Protein AF-A0A447QVW9-F1 (afdb_monomer_lite)

Structure (mmCIF, N/CA/C/O backbone):
data_AF-A0A447QVW9-F1
#
_entry.id   AF-A0A447QVW9-F1
#
loop_
_atom_site.group_PDB
_atom_site.id
_atom_site.type_symbol
_atom_site.label_atom_id
_atom_site.label_alt_id
_atom_site.label_comp_id
_atom_site.label_asym_id
_atom_site.label_entity_id
_atom_site.label_seq_id
_atom_site.pdbx_PDB_ins_code
_atom_site.Cartn_x
_atom_site.Cartn_y
_atom_site.Cartn_z
_atom_site.occupancy
_atom_site.B_iso_or_equiv
_atom_site.auth_seq_id
_atom_site.auth_comp_id
_atom_site.auth_asym_id
_atom_site.auth_atom_id
_atom_site.pdbx_PDB_model_num
ATOM 1 N N . MET A 1 1 ? 4.601 -16.660 20.395 1.00 33.56 1 MET A N 1
ATOM 2 C CA . MET A 1 1 ? 3.607 -15.835 19.666 1.00 33.56 1 MET A CA 1
ATOM 3 C C . MET A 1 1 ? 3.761 -14.413 20.181 1.00 33.56 1 MET A C 1
ATOM 5 O O . MET A 1 1 ? 2.965 -13.956 20.995 1.00 33.56 1 MET A O 1
ATOM 9 N N . ASP A 1 2 ? 4.858 -13.757 19.806 1.00 34.97 2 ASP A N 1
ATOM 10 C CA . ASP A 1 2 ? 5.232 -12.471 20.390 1.00 34.97 2 ASP A CA 1
ATOM 11 C C . ASP A 1 2 ? 4.563 -11.303 19.664 1.00 34.97 2 ASP A C 1
ATOM 13 O O . ASP A 1 2 ? 4.505 -11.228 18.439 1.00 34.97 2 ASP A O 1
ATOM 17 N N . ARG A 1 3 ? 3.985 -10.433 20.496 1.00 43.97 3 ARG A N 1
ATOM 18 C CA . ARG A 1 3 ? 3.140 -9.263 20.222 1.00 43.97 3 ARG A CA 1
ATOM 19 C C . ARG A 1 3 ? 3.565 -8.455 18.987 1.00 43.97 3 ARG A C 1
ATOM 21 O O . ARG A 1 3 ? 4.478 -7.642 19.066 1.00 43.97 3 ARG A O 1
ATOM 28 N N . TYR A 1 4 ? 2.764 -8.532 17.924 1.00 46.84 4 TYR A N 1
ATOM 29 C CA . TYR A 1 4 ? 2.904 -7.745 16.686 1.00 46.84 4 TYR A CA 1
ATOM 30 C C . TYR A 1 4 ? 2.837 -6.207 16.880 1.00 46.84 4 TYR A C 1
ATOM 32 O O . TYR A 1 4 ? 3.082 -5.458 15.943 1.00 46.84 4 TYR A O 1
ATOM 40 N N . PHE A 1 5 ? 2.509 -5.709 18.083 1.00 51.41 5 PHE A N 1
ATOM 41 C CA . PHE A 1 5 ? 2.214 -4.285 18.318 1.00 51.41 5 PHE A CA 1
ATOM 42 C C . PHE A 1 5 ? 2.892 -3.640 19.543 1.00 51.41 5 PHE A C 1
ATOM 44 O O . PHE A 1 5 ? 2.591 -2.486 19.853 1.00 51.41 5 PHE A O 1
ATOM 51 N N . GLY A 1 6 ? 3.798 -4.332 20.249 1.00 59.09 6 GLY A N 1
ATOM 52 C CA . GLY A 1 6 ? 4.572 -3.723 21.346 1.00 59.09 6 GLY A CA 1
ATOM 53 C C . GLY A 1 6 ? 3.718 -2.953 22.388 1.00 59.09 6 GLY A C 1
ATOM 54 O O . GLY A 1 6 ? 2.612 -3.400 22.712 1.00 59.09 6 GLY A O 1
ATOM 55 N N . PRO A 1 7 ? 4.186 -1.799 22.911 1.00 56.69 7 PRO A N 1
ATOM 56 C CA . PRO A 1 7 ? 3.449 -0.962 23.875 1.00 56.69 7 PRO A CA 1
ATOM 57 C C . PRO A 1 7 ? 2.104 -0.424 23.353 1.00 56.69 7 PRO A C 1
ATOM 59 O O . PRO A 1 7 ? 1.149 -0.286 24.118 1.00 56.69 7 PRO A O 1
ATOM 62 N N . PHE A 1 8 ? 1.982 -0.185 22.043 1.00 57.97 8 PHE A N 1
ATOM 63 C CA . PHE A 1 8 ? 0.741 0.288 21.416 1.00 57.97 8 PHE A CA 1
ATOM 64 C C . PHE A 1 8 ? -0.378 -0.758 21.464 1.00 57.97 8 PHE A C 1
ATOM 66 O O . PHE A 1 8 ? -1.550 -0.405 21.588 1.00 57.97 8 PHE A O 1
ATOM 73 N N . GLY A 1 9 ? -0.025 -2.047 21.468 1.00 58.34 9 GLY A N 1
ATOM 74 C CA . GLY A 1 9 ? -0.980 -3.136 21.675 1.00 58.34 9 GLY A CA 1
ATOM 75 C C . GLY A 1 9 ? -1.662 -3.098 23.049 1.00 58.34 9 GLY A C 1
ATOM 76 O O . GLY A 1 9 ? -2.790 -3.566 23.177 1.00 58.34 9 GLY A O 1
ATOM 77 N N . MET A 1 10 ? -1.015 -2.518 24.067 1.00 62.53 10 MET A N 1
ATOM 78 C CA . MET A 1 10 ? -1.596 -2.352 25.405 1.00 62.53 10 MET A CA 1
ATOM 79 C C . MET A 1 10 ? -2.595 -1.188 25.443 1.00 62.53 10 MET A C 1
ATOM 81 O O . MET A 1 10 ? -3.705 -1.358 25.942 1.00 62.53 10 MET A O 1
ATOM 85 N N . LEU A 1 11 ? -2.239 -0.044 24.845 1.00 60.66 11 LEU A N 1
ATOM 86 C CA . LEU A 1 11 ? -3.130 1.115 24.704 1.00 60.66 11 LEU A CA 1
ATOM 87 C C . LEU A 1 11 ? -4.376 0.775 23.883 1.00 60.66 11 LEU A C 1
ATOM 89 O O . LEU A 1 11 ? -5.491 1.090 24.281 1.00 60.66 11 LEU A O 1
ATOM 93 N N . ALA A 1 12 ? -4.205 0.074 22.767 1.00 62.44 12 ALA A N 1
ATOM 94 C CA . ALA A 1 12 ? -5.317 -0.340 21.928 1.00 62.44 12 ALA A CA 1
ATOM 95 C C . ALA A 1 12 ? -6.277 -1.300 22.659 1.00 62.44 12 ALA A C 1
ATOM 97 O O . ALA A 1 12 ? -7.488 -1.088 22.602 1.00 62.44 12 ALA A O 1
ATOM 98 N N . ARG A 1 13 ? -5.765 -2.272 23.433 1.00 65.19 13 ARG A N 1
ATOM 99 C CA . ARG A 1 13 ? -6.609 -3.126 24.293 1.00 65.19 13 ARG A CA 1
ATOM 100 C C . ARG A 1 13 ? -7.357 -2.325 25.357 1.00 65.19 13 ARG A C 1
ATOM 102 O O . ARG A 1 13 ? -8.545 -2.558 25.548 1.00 65.19 13 ARG A O 1
ATOM 109 N N . ALA A 1 14 ? -6.692 -1.371 26.015 1.00 64.19 14 ALA A N 1
ATOM 110 C CA . ALA A 1 14 ? -7.329 -0.485 26.995 1.00 64.19 14 ALA A CA 1
ATOM 111 C C . ALA A 1 14 ? -8.446 0.370 26.366 1.00 64.19 14 ALA A C 1
ATOM 113 O O . ALA A 1 14 ? -9.428 0.706 27.020 1.00 64.19 14 ALA A O 1
ATOM 114 N N . LEU A 1 15 ? -8.331 0.664 25.071 1.00 64.88 15 LEU A N 1
ATOM 115 C CA . LEU A 1 15 ? -9.326 1.374 24.269 1.00 64.88 15 LEU A CA 1
ATOM 116 C C . LEU A 1 15 ? -10.372 0.441 23.628 1.00 64.88 15 LEU A C 1
ATOM 118 O O . LEU A 1 15 ? -11.060 0.850 22.688 1.00 64.88 15 LEU A O 1
ATOM 122 N N . GLY A 1 16 ? -10.479 -0.808 24.091 1.00 62.31 16 GLY A N 1
ATOM 123 C CA . GLY A 1 16 ? -11.459 -1.788 23.617 1.00 62.31 16 GLY A CA 1
ATOM 124 C C . GLY A 1 16 ? -1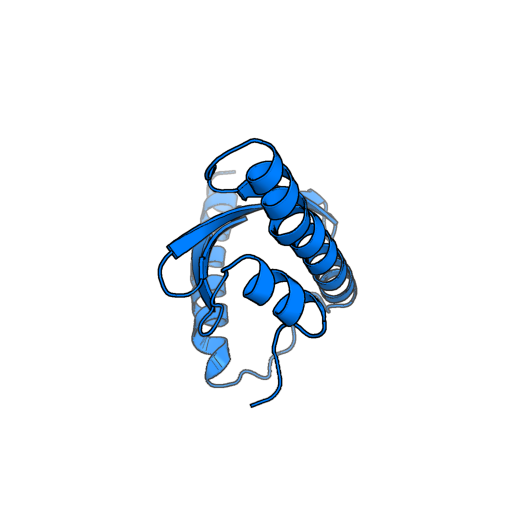1.177 -2.356 22.223 1.00 62.31 16 GLY A C 1
ATOM 125 O O . GLY A 1 16 ? -12.028 -3.039 21.659 1.00 62.31 16 GLY A O 1
ATOM 126 N N . LEU A 1 17 ? -10.002 -2.090 21.643 1.00 65.06 17 LEU A N 1
ATOM 127 C CA . LEU A 1 17 ? -9.565 -2.749 20.417 1.00 65.06 17 LEU A CA 1
ATOM 128 C C . LEU A 1 17 ? -8.979 -4.106 20.802 1.00 65.06 17 LEU A C 1
ATOM 130 O O . LEU A 1 17 ? -7.803 -4.221 21.161 1.00 65.06 17 LEU A O 1
ATOM 134 N N . ASN A 1 18 ? -9.812 -5.143 20.733 1.00 61.59 18 ASN A N 1
ATOM 135 C CA . ASN A 1 18 ? -9.284 -6.488 20.584 1.00 61.59 18 ASN A CA 1
ATOM 136 C C . ASN A 1 18 ? -8.611 -6.536 19.200 1.00 61.59 18 ASN A C 1
ATOM 138 O O . ASN A 1 18 ? -9.137 -6.004 18.220 1.00 61.59 18 ASN A O 1
ATOM 142 N N . MET A 1 19 ? -7.364 -6.996 19.165 1.00 65.19 19 MET A N 1
ATOM 143 C CA . MET A 1 19 ? -6.532 -7.012 17.957 1.00 65.19 19 MET A CA 1
ATOM 144 C C . MET A 1 19 ? -5.844 -8.366 17.881 1.00 65.19 19 MET A C 1
ATOM 146 O O . MET A 1 19 ? -4.618 -8.465 17.963 1.00 65.19 19 MET A O 1
ATOM 150 N N . SER A 1 20 ? -6.656 -9.420 17.847 1.00 70.69 20 SER A N 1
ATOM 151 C CA . SER A 1 20 ? -6.158 -10.794 17.792 1.00 70.69 20 SER A CA 1
ATOM 152 C C . SER A 1 20 ? -5.698 -11.169 16.382 1.00 70.69 20 SER A C 1
ATOM 154 O O . SER A 1 20 ? -4.679 -11.839 16.224 1.00 70.69 20 SER A O 1
ATOM 156 N N . GLN A 1 21 ? -6.391 -10.656 15.364 1.00 76.56 21 GLN A N 1
ATOM 157 C CA . GLN A 1 21 ? -6.133 -10.924 13.961 1.00 76.56 21 GLN A CA 1
ATOM 158 C C . GLN A 1 21 ? -6.224 -9.638 13.137 1.00 76.56 21 GLN A C 1
ATOM 160 O O . GLN A 1 21 ? -7.232 -8.928 13.141 1.00 76.56 21 GLN A O 1
ATOM 165 N N . MET A 1 22 ? -5.164 -9.364 12.378 1.00 81.81 22 MET A N 1
ATOM 166 C CA . MET A 1 22 ? -5.147 -8.315 11.366 1.00 81.81 22 MET A CA 1
ATOM 167 C C . MET A 1 22 ? -5.338 -8.946 9.991 1.00 81.81 22 MET A C 1
ATOM 169 O O . MET A 1 22 ? -4.566 -9.816 9.595 1.00 81.81 22 MET A O 1
ATOM 173 N N . ASN A 1 23 ? -6.344 -8.480 9.258 1.00 86.50 23 ASN A N 1
ATOM 174 C CA . ASN A 1 23 ? -6.575 -8.866 7.874 1.00 86.50 23 ASN A CA 1
ATOM 175 C C . ASN A 1 23 ? -6.293 -7.666 6.969 1.00 86.50 23 ASN A C 1
ATOM 177 O O . ASN A 1 23 ? -6.901 -6.603 7.122 1.00 86.50 23 ASN A O 1
ATOM 181 N N . LEU A 1 24 ? -5.369 -7.858 6.029 1.00 87.06 24 LEU A N 1
ATOM 182 C CA . LEU A 1 24 ? -5.042 -6.903 4.979 1.00 87.06 24 LEU A CA 1
ATOM 183 C C . LEU A 1 24 ? -5.597 -7.441 3.661 1.00 87.06 24 LEU A C 1
ATOM 185 O O . LEU A 1 24 ? -5.134 -8.467 3.166 1.00 87.06 24 LEU A O 1
ATOM 189 N N . HIS A 1 25 ? -6.584 -6.755 3.098 1.00 90.50 25 HIS A N 1
ATOM 190 C CA . HIS A 1 25 ? -7.060 -7.032 1.748 1.00 90.50 25 HIS A CA 1
ATOM 191 C C . HIS A 1 25 ? -6.369 -6.083 0.770 1.00 90.50 25 HIS A C 1
ATOM 193 O O . HIS A 1 25 ? -6.377 -4.872 0.998 1.00 90.50 25 HIS A O 1
ATOM 199 N N . PHE A 1 26 ? -5.752 -6.628 -0.279 1.00 87.62 26 PHE A N 1
ATOM 200 C CA . PHE A 1 26 ? -4.953 -5.875 -1.243 1.00 87.62 26 PHE A CA 1
ATOM 201 C C . PHE A 1 26 ? -5.622 -5.895 -2.617 1.00 87.62 26 PHE A C 1
ATOM 203 O O . PHE A 1 26 ? -5.589 -6.911 -3.312 1.00 87.62 26 PHE A O 1
ATOM 210 N N . ASP A 1 27 ? -6.174 -4.753 -3.015 1.00 88.62 27 ASP A N 1
ATOM 211 C CA . ASP A 1 27 ? -6.728 -4.527 -4.346 1.00 88.62 27 ASP A CA 1
ATOM 212 C C . ASP A 1 27 ? -5.668 -3.839 -5.213 1.00 88.62 27 ASP A C 1
ATOM 214 O O . ASP A 1 27 ? -5.441 -2.634 -5.090 1.00 88.62 27 ASP A O 1
ATOM 218 N N . GLY A 1 28 ? -4.968 -4.610 -6.047 1.00 84.56 28 GLY A N 1
ATOM 219 C CA . GLY A 1 28 ? -3.894 -4.111 -6.911 1.00 84.56 28 GLY A CA 1
ATOM 220 C C . GLY A 1 28 ? -4.387 -3.636 -8.279 1.00 84.56 28 GLY A C 1
ATOM 221 O O . GLY A 1 28 ? -5.132 -4.340 -8.955 1.00 84.56 28 GLY A O 1
ATOM 222 N N . TYR A 1 29 ? -3.895 -2.480 -8.718 1.00 85.88 29 TYR A N 1
ATOM 223 C CA . TYR A 1 29 ? -4.139 -1.866 -10.025 1.00 85.88 29 TYR A CA 1
ATOM 224 C C . TYR A 1 29 ? -2.801 -1.432 -10.645 1.00 85.88 29 TYR A C 1
ATOM 226 O O . TYR A 1 29 ? -1.820 -1.263 -9.928 1.00 85.88 29 TYR A O 1
ATOM 234 N N . PRO A 1 30 ? -2.719 -1.174 -11.959 1.00 80.56 30 PRO A N 1
ATOM 235 C CA . PRO A 1 30 ? -1.446 -0.792 -12.568 1.00 80.56 30 PRO A CA 1
ATOM 236 C C . PRO A 1 30 ? -0.788 0.452 -11.941 1.00 80.56 30 PRO A C 1
ATOM 238 O O . PRO A 1 30 ? 0.421 0.486 -11.749 1.00 80.56 30 PRO A O 1
ATOM 241 N N . GLY A 1 31 ? -1.570 1.457 -11.544 1.00 81.81 31 GLY A N 1
ATOM 242 C CA . GLY A 1 31 ? -1.041 2.679 -10.925 1.00 81.81 31 GLY A CA 1
ATOM 243 C C . GLY A 1 31 ? -0.807 2.610 -9.412 1.00 81.81 31 GLY A C 1
ATOM 244 O O . GLY A 1 31 ? -0.385 3.609 -8.830 1.00 81.81 31 GLY A O 1
ATOM 245 N N . GLY A 1 32 ? -1.117 1.492 -8.745 1.00 87.94 32 GLY A N 1
ATOM 246 C CA . GLY A 1 32 ? -1.109 1.439 -7.283 1.00 87.94 32 GLY A CA 1
ATOM 247 C C . GLY A 1 32 ? -2.010 0.369 -6.682 1.00 87.94 32 GLY A C 1
ATOM 248 O O . GLY A 1 32 ? -2.389 -0.597 -7.329 1.00 87.94 32 GLY A O 1
ATOM 249 N N . CYS A 1 33 ? -2.388 0.535 -5.425 1.00 90.94 33 CYS A N 1
ATOM 250 C CA . CYS A 1 33 ? -3.293 -0.371 -4.743 1.00 90.94 33 CYS A CA 1
ATOM 251 C C . CYS A 1 33 ? -4.193 0.349 -3.743 1.00 90.94 33 CYS A C 1
ATOM 253 O O . CYS A 1 33 ? -3.887 1.434 -3.243 1.00 90.94 33 CYS A O 1
ATOM 255 N N . VAL A 1 34 ? -5.306 -0.303 -3.425 1.00 94.06 34 VAL A N 1
ATOM 256 C CA . VAL A 1 34 ? -6.099 0.005 -2.241 1.00 94.06 34 VAL A CA 1
ATOM 257 C C . VAL A 1 34 ? -5.912 -1.133 -1.256 1.00 94.06 34 VAL A C 1
ATOM 259 O O . VAL A 1 34 ? -6.231 -2.286 -1.527 1.00 94.06 34 VAL A O 1
ATOM 262 N N . MET A 1 35 ? -5.393 -0.797 -0.087 1.00 93.06 35 MET A N 1
ATOM 263 C CA . MET A 1 35 ? -5.272 -1.706 1.036 1.00 93.06 35 MET A CA 1
ATOM 264 C C . MET A 1 35 ? -6.412 -1.449 2.010 1.00 93.06 35 MET A C 1
ATOM 266 O O . MET A 1 35 ? -6.556 -0.344 2.530 1.00 93.06 35 MET A O 1
ATOM 270 N N . THR A 1 36 ? -7.221 -2.467 2.276 1.00 93.81 36 THR A N 1
ATOM 271 C CA . THR A 1 36 ? -8.280 -2.412 3.286 1.00 93.81 36 THR A CA 1
ATOM 272 C C . THR A 1 36 ? -7.824 -3.170 4.524 1.00 93.81 36 THR A C 1
ATOM 274 O O . THR A 1 36 ? -7.566 -4.372 4.459 1.00 93.81 36 THR A O 1
ATOM 277 N N . VAL A 1 37 ? -7.744 -2.472 5.658 1.00 89.62 37 VAL A N 1
ATOM 278 C CA . VAL A 1 37 ? -7.308 -3.048 6.934 1.00 89.62 37 VAL A CA 1
ATOM 279 C C . VAL A 1 37 ? -8.505 -3.280 7.838 1.00 89.62 37 VAL A C 1
ATOM 281 O O . VAL A 1 37 ? -9.263 -2.356 8.154 1.00 89.62 37 VAL A O 1
ATOM 284 N N . SER A 1 38 ? -8.646 -4.529 8.271 1.00 89.12 38 SER A N 1
ATOM 285 C CA . SER A 1 38 ? -9.658 -4.957 9.233 1.00 89.12 38 SER A CA 1
ATOM 286 C C . SER A 1 38 ? -8.991 -5.624 10.431 1.00 89.12 38 SER A C 1
ATOM 288 O O . SER A 1 38 ? -8.066 -6.420 10.266 1.00 89.12 38 SER A O 1
ATOM 290 N N . LEU A 1 39 ? -9.470 -5.309 11.631 1.00 85.19 39 LEU A N 1
ATOM 291 C CA . LEU A 1 39 ? -9.022 -5.925 12.881 1.00 85.19 39 LEU A CA 1
ATOM 292 C C . LEU A 1 39 ? -10.184 -6.719 13.463 1.00 85.19 39 LEU A C 1
ATOM 294 O O . LEU A 1 39 ? -11.263 -6.156 13.646 1.00 85.19 39 LEU A O 1
ATOM 298 N N . ASP A 1 40 ? -9.971 -8.015 13.697 1.00 84.19 40 ASP A N 1
ATOM 299 C CA . ASP A 1 40 ? -10.993 -8.952 14.186 1.00 84.19 40 ASP A CA 1
ATOM 300 C C . ASP A 1 40 ? -12.307 -8.888 13.371 1.00 84.19 40 ASP A C 1
ATOM 302 O O . ASP A 1 40 ? -13.411 -8.956 13.902 1.00 84.19 40 ASP A O 1
ATOM 306 N N . GLY A 1 41 ? -12.183 -8.706 12.050 1.00 82.56 41 GLY A N 1
ATOM 307 C CA . GLY A 1 41 ? -13.311 -8.605 11.114 1.00 82.56 41 GLY A CA 1
ATOM 308 C C . GLY A 1 41 ? -13.938 -7.211 10.990 1.00 82.56 41 GLY A C 1
ATOM 309 O O . GLY A 1 41 ? -14.683 -6.974 10.042 1.00 82.56 41 GLY A O 1
ATOM 310 N N . ASP A 1 42 ? -13.603 -6.259 11.867 1.00 85.56 42 ASP A N 1
ATOM 311 C CA . ASP A 1 42 ? -14.089 -4.882 11.761 1.00 85.56 42 ASP A CA 1
ATOM 312 C C . ASP A 1 42 ? -13.133 -4.015 10.936 1.00 85.56 42 ASP A C 1
ATOM 314 O O . ASP A 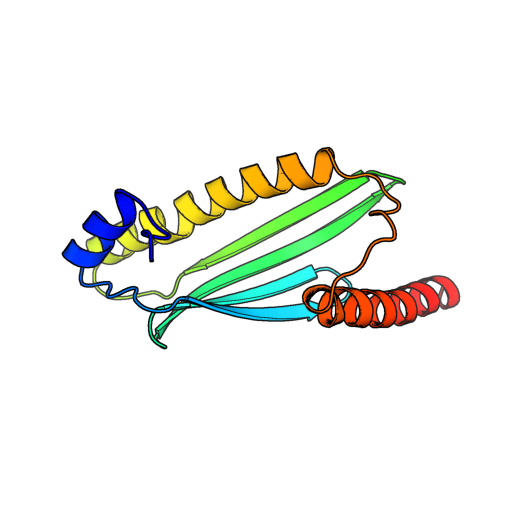1 42 ? -11.963 -3.823 11.284 1.00 85.56 42 ASP A O 1
ATOM 318 N N . PHE A 1 43 ? -13.658 -3.454 9.850 1.00 88.44 43 PHE A N 1
ATOM 319 C CA . PHE A 1 43 ? -12.962 -2.494 9.003 1.00 88.44 43 PHE A CA 1
ATOM 320 C C . PHE A 1 43 ? -12.511 -1.270 9.817 1.00 88.44 43 PHE A C 1
ATOM 322 O O . PHE A 1 43 ? -13.324 -0.634 10.489 1.00 88.44 43 PHE A O 1
ATOM 329 N N . LYS A 1 44 ? -11.225 -0.907 9.729 1.00 88.06 44 LYS A N 1
ATOM 330 C CA . LYS A 1 44 ? -10.653 0.241 10.457 1.00 88.06 44 LYS A CA 1
ATOM 331 C C . LYS A 1 44 ? -10.261 1.382 9.536 1.00 88.06 44 LYS A C 1
ATOM 333 O O . LYS A 1 44 ? -10.653 2.521 9.780 1.00 88.06 44 LYS A O 1
ATOM 338 N N . TYR A 1 45 ? -9.498 1.097 8.487 1.00 90.69 45 TYR A N 1
ATOM 339 C CA . TYR A 1 45 ? -9.061 2.119 7.541 1.00 90.69 45 TYR A CA 1
ATOM 340 C C . TYR A 1 45 ? -8.738 1.530 6.168 1.00 90.69 45 TYR A C 1
ATOM 342 O O . TYR A 1 45 ? -8.445 0.340 6.032 1.00 90.69 45 TYR A O 1
ATOM 350 N N . LYS A 1 46 ? -8.801 2.383 5.143 1.00 93.56 46 LYS A N 1
ATOM 351 C CA . LYS A 1 46 ? -8.259 2.116 3.809 1.00 93.56 46 LYS A CA 1
ATOM 352 C C . LYS A 1 46 ? -7.023 2.970 3.582 1.00 93.56 46 LYS A C 1
ATOM 354 O O . LYS A 1 46 ? -7.007 4.139 3.9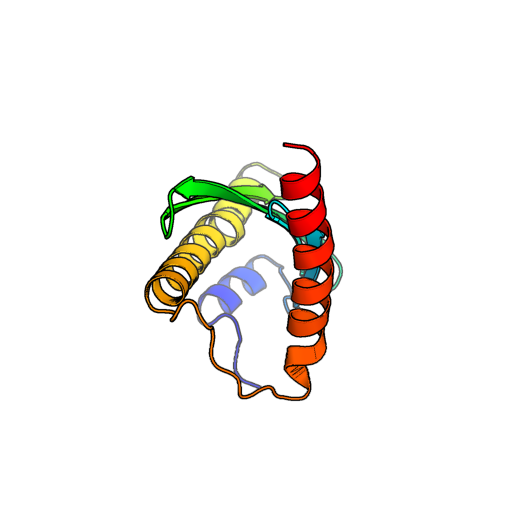64 1.00 93.56 46 LYS A O 1
ATOM 359 N N . LEU A 1 47 ? -6.026 2.397 2.931 1.00 92.25 47 LEU A N 1
ATOM 360 C CA . LEU A 1 47 ? -4.849 3.090 2.434 1.00 92.25 47 LEU A CA 1
ATOM 361 C C . LEU A 1 47 ? -4.847 2.974 0.911 1.00 92.25 47 LEU A C 1
ATOM 363 O O . LEU A 1 47 ? -4.728 1.881 0.369 1.00 92.25 47 LEU A O 1
ATOM 367 N N . LEU A 1 48 ? -5.004 4.102 0.230 1.00 92.69 48 LEU A N 1
ATOM 368 C CA . LEU A 1 48 ? -4.729 4.213 -1.194 1.00 92.69 48 LEU A CA 1
ATOM 369 C C . LEU A 1 48 ? -3.246 4.537 -1.351 1.00 92.69 48 LEU A C 1
ATOM 371 O O . LEU A 1 48 ? -2.786 5.555 -0.833 1.00 92.69 48 LEU A O 1
ATOM 375 N N . GLN A 1 49 ? -2.519 3.688 -2.065 1.00 91.19 49 GLN A N 1
ATOM 376 C CA . GLN A 1 49 ? -1.121 3.899 -2.409 1.00 91.19 49 GLN A CA 1
ATOM 377 C C . GLN A 1 49 ? -0.993 3.909 -3.927 1.00 91.19 49 GLN A C 1
ATOM 379 O O . GLN A 1 49 ? -1.235 2.897 -4.571 1.00 91.19 49 GLN A O 1
ATOM 384 N N . CYS A 1 50 ? -0.593 5.038 -4.500 1.00 91.25 50 CYS A N 1
ATOM 385 C CA . CYS A 1 50 ? -0.393 5.190 -5.938 1.00 91.25 50 CYS A CA 1
ATOM 386 C C . CYS A 1 50 ? 1.034 5.623 -6.238 1.00 91.25 50 CYS A C 1
ATOM 388 O O . CYS A 1 50 ? 1.676 6.279 -5.418 1.00 91.25 50 CYS A O 1
ATOM 390 N N . VAL A 1 51 ? 1.520 5.290 -7.426 1.00 88.94 51 VAL A N 1
ATOM 391 C CA . VAL A 1 51 ? 2.848 5.687 -7.886 1.00 88.94 51 VAL A CA 1
ATOM 392 C C . VAL A 1 51 ? 2.724 6.366 -9.241 1.00 88.94 51 VAL A C 1
ATOM 394 O O . VAL A 1 51 ? 2.189 5.793 -10.185 1.00 88.94 51 VAL A O 1
ATOM 397 N N . THR A 1 52 ? 3.247 7.585 -9.326 1.00 89.56 52 THR A N 1
ATOM 398 C CA . THR A 1 52 ? 3.347 8.348 -10.568 1.00 89.56 52 THR A CA 1
ATOM 399 C C . THR A 1 52 ? 4.799 8.307 -11.045 1.00 89.56 52 THR A C 1
ATOM 401 O O . THR A 1 52 ? 5.675 8.814 -10.332 1.00 89.56 52 THR A O 1
ATOM 404 N N . PRO A 1 53 ? 5.092 7.718 -12.217 1.00 87.38 53 PRO A N 1
ATOM 405 C CA . PRO A 1 53 ? 6.427 7.781 -12.794 1.00 87.38 53 PRO A CA 1
ATOM 406 C C . PRO A 1 53 ? 6.726 9.205 -13.272 1.00 87.38 53 PRO A C 1
ATOM 408 O O . PRO A 1 53 ? 5.883 9.841 -13.901 1.00 87.38 53 PRO A O 1
ATOM 411 N N . VAL A 1 54 ? 7.919 9.716 -12.958 1.00 90.12 54 VAL A N 1
ATOM 412 C CA . VAL A 1 54 ? 8.364 11.064 -13.365 1.00 90.12 54 VAL A CA 1
ATOM 413 C C . VAL A 1 54 ? 9.458 10.979 -14.421 1.00 90.12 54 VAL A C 1
ATOM 415 O O . VAL A 1 54 ? 9.426 11.708 -15.407 1.00 90.12 54 VAL A O 1
ATOM 418 N N . SER A 1 55 ? 10.433 10.098 -14.206 1.00 87.38 55 SER A N 1
ATOM 419 C CA . SER A 1 55 ? 11.525 9.804 -15.136 1.00 87.38 55 SER A CA 1
ATOM 420 C C . SER A 1 55 ? 12.121 8.437 -14.805 1.00 87.38 55 SER A C 1
ATOM 422 O O . SER A 1 55 ? 11.738 7.813 -13.812 1.00 87.38 55 SER A O 1
ATOM 424 N N . ASP A 1 56 ? 13.105 7.993 -15.583 1.00 84.00 56 ASP A N 1
ATOM 425 C CA . ASP A 1 56 ? 13.824 6.752 -15.298 1.00 84.00 56 ASP A CA 1
ATOM 426 C C . ASP A 1 56 ? 14.406 6.766 -13.880 1.00 84.00 56 ASP A C 1
ATOM 428 O O . ASP A 1 56 ? 15.072 7.716 -13.461 1.00 84.00 56 ASP A O 1
ATOM 432 N N . GLY A 1 57 ? 14.078 5.729 -13.108 1.00 82.06 57 GLY A N 1
ATOM 433 C CA . GLY A 1 57 ? 14.495 5.591 -11.712 1.00 82.06 57 GLY A CA 1
ATOM 434 C C . GLY A 1 57 ? 13.864 6.589 -10.732 1.00 82.06 57 GLY A C 1
ATOM 435 O O . GLY A 1 57 ? 14.217 6.563 -9.554 1.00 82.06 57 GLY A O 1
ATOM 436 N N . LYS A 1 58 ? 12.929 7.449 -11.166 1.00 86.62 58 LYS A N 1
ATOM 437 C CA . LYS A 1 58 ? 12.289 8.459 -10.313 1.00 86.62 58 LYS A CA 1
ATOM 438 C C . LYS A 1 58 ? 10.771 8.357 -10.350 1.00 86.62 58 LYS A C 1
ATOM 440 O O . LYS A 1 58 ? 10.122 8.624 -11.360 1.00 86.62 58 LYS A O 1
ATOM 445 N N . ASN A 1 59 ? 10.208 8.095 -9.178 1.00 89.31 59 ASN A N 1
ATOM 446 C CA . ASN A 1 59 ? 8.775 7.971 -8.970 1.00 89.31 59 ASN A CA 1
ATOM 447 C C . ASN A 1 59 ? 8.317 8.866 -7.817 1.00 89.31 59 ASN A C 1
ATOM 449 O O . ASN A 1 59 ? 9.061 9.089 -6.860 1.00 89.31 59 ASN A O 1
ATOM 453 N N . ILE A 1 60 ? 7.076 9.342 -7.883 1.00 90.81 60 ILE A N 1
ATOM 454 C CA . ILE A 1 60 ? 6.390 9.969 -6.752 1.00 90.81 60 ILE A CA 1
ATOM 455 C C . ILE A 1 60 ? 5.362 8.977 -6.230 1.00 90.81 60 ILE A C 1
ATOM 457 O O . ILE A 1 60 ? 4.471 8.554 -6.963 1.00 90.81 60 ILE A O 1
ATOM 461 N N . MET A 1 61 ? 5.473 8.619 -4.954 1.00 89.94 61 MET A N 1
ATOM 462 C CA . MET A 1 61 ? 4.463 7.810 -4.290 1.00 89.94 61 MET A CA 1
ATOM 463 C C . MET A 1 61 ? 3.464 8.705 -3.557 1.00 89.94 61 MET A C 1
ATOM 465 O O . MET A 1 61 ? 3.833 9.526 -2.717 1.00 89.94 61 MET A O 1
ATOM 469 N N . HIS A 1 62 ? 2.188 8.500 -3.848 1.00 91.56 62 HIS A N 1
ATOM 470 C CA . HIS A 1 62 ? 1.061 9.145 -3.200 1.00 91.56 62 HIS A CA 1
ATOM 471 C C . HIS A 1 62 ? 0.420 8.159 -2.229 1.00 91.56 62 HIS A C 1
ATOM 473 O O . HIS A 1 62 ? 0.080 7.043 -2.611 1.00 91.56 62 HIS A O 1
ATOM 479 N N . MET A 1 63 ? 0.234 8.573 -0.978 1.00 90.62 63 MET A N 1
ATOM 480 C CA . MET A 1 63 ? -0.452 7.769 0.030 1.00 90.62 63 MET A CA 1
ATOM 481 C C . MET A 1 63 ? -1.577 8.576 0.652 1.00 90.62 63 MET A C 1
ATOM 483 O O . MET A 1 63 ? -1.354 9.680 1.151 1.00 90.62 63 MET A O 1
ATOM 487 N N . LEU A 1 64 ? -2.775 8.006 0.647 1.00 91.50 64 LEU A N 1
ATOM 488 C CA . LEU A 1 64 ? -3.953 8.585 1.269 1.00 91.50 64 LEU A CA 1
ATOM 489 C C . LEU A 1 64 ? -4.580 7.563 2.211 1.00 91.50 64 LEU A C 1
ATOM 491 O O . LEU A 1 64 ? -4.934 6.462 1.799 1.00 91.50 64 LEU A O 1
ATOM 495 N N . ILE A 1 65 ? -4.749 7.949 3.473 1.00 90.69 65 ILE A N 1
ATOM 496 C CA . ILE A 1 65 ? -5.385 7.114 4.491 1.00 90.69 65 ILE A CA 1
ATOM 497 C C . ILE A 1 65 ? -6.789 7.652 4.748 1.00 90.69 65 ILE A C 1
ATOM 499 O O . ILE A 1 65 ? -6.970 8.835 5.034 1.00 90.69 65 ILE A O 1
ATOM 503 N N . SER A 1 66 ? -7.778 6.768 4.690 1.00 91.31 66 SER A N 1
ATOM 504 C CA . SER A 1 66 ? -9.155 7.042 5.084 1.00 91.31 66 SER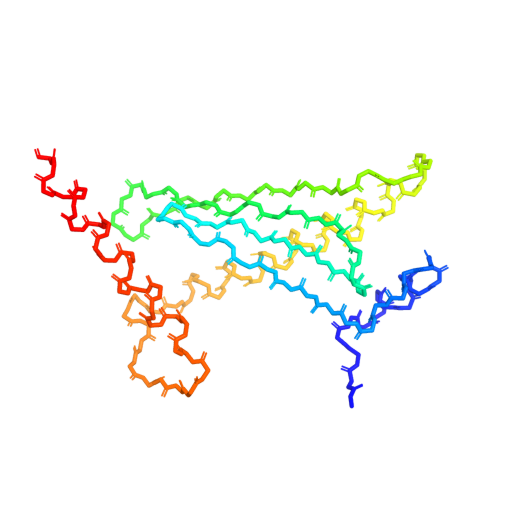 A CA 1
ATOM 505 C C . SER A 1 66 ? -9.527 6.146 6.256 1.00 91.31 66 SER A C 1
ATOM 507 O O . SER A 1 66 ? -9.531 4.922 6.132 1.00 91.31 66 SER A O 1
ATOM 509 N N . ILE A 1 67 ? -9.817 6.750 7.405 1.00 89.94 67 ILE A N 1
ATOM 510 C CA . ILE A 1 67 ? -10.122 6.042 8.653 1.00 89.94 67 ILE A CA 1
ATOM 511 C C . ILE A 1 67 ? -11.640 6.001 8.833 1.00 89.94 67 ILE A C 1
ATOM 513 O O . ILE A 1 67 ? -12.319 7.021 8.674 1.00 89.94 67 ILE A O 1
ATOM 517 N N . LYS A 1 68 ? -12.183 4.829 9.178 1.00 87.31 68 LYS A N 1
ATOM 518 C CA . LYS A 1 68 ? -13.601 4.662 9.505 1.00 87.31 68 LYS A CA 1
ATOM 519 C C . LYS A 1 68 ? -13.961 5.614 10.642 1.00 87.31 68 LYS A C 1
ATOM 521 O O . LYS A 1 68 ? -13.370 5.571 11.718 1.00 87.31 68 LYS A O 1
ATOM 526 N N . LYS A 1 69 ? -14.960 6.468 10.418 1.00 84.00 69 LYS A N 1
ATOM 527 C CA . LYS A 1 69 ? -15.489 7.329 11.478 1.00 84.00 69 LYS A CA 1
ATOM 528 C C . LYS A 1 69 ? -16.253 6.467 12.479 1.00 84.00 69 LYS A C 1
ATOM 530 O O . LYS A 1 69 ? -17.216 5.804 12.106 1.00 84.00 69 LYS A O 1
ATOM 535 N N . VAL A 1 70 ? -15.849 6.516 13.743 1.00 76.06 70 VAL A N 1
ATOM 536 C CA . VAL A 1 70 ? -16.552 5.869 14.855 1.00 76.06 70 VAL A CA 1
ATOM 537 C C . VAL A 1 70 ? -16.711 6.853 16.020 1.00 76.06 70 VAL A C 1
ATOM 539 O O . VAL A 1 70 ? -15.802 7.627 16.311 1.00 76.06 70 VAL A O 1
ATOM 542 N N . GLY A 1 71 ? -17.879 6.836 16.671 1.00 76.06 71 GLY A N 1
ATOM 543 C CA . GLY A 1 71 ? -18.159 7.523 17.940 1.00 76.06 71 GLY A CA 1
ATOM 544 C C . GLY A 1 71 ? -17.835 9.029 18.047 1.00 76.06 71 GLY A C 1
ATOM 545 O O . GLY A 1 71 ? -17.744 9.778 17.068 1.00 76.06 71 GLY A O 1
ATOM 546 N N . GLY A 1 72 ? -17.707 9.488 19.299 1.00 82.44 72 GLY A N 1
ATOM 547 C CA . GLY A 1 72 ? -17.477 10.890 19.674 1.00 82.44 72 GLY A CA 1
ATOM 548 C C . GLY A 1 72 ? -16.103 11.450 19.276 1.00 82.44 72 GLY A C 1
ATOM 549 O O . GLY A 1 72 ? -15.220 10.731 18.813 1.00 82.44 72 GLY A O 1
ATOM 550 N N . ALA A 1 73 ? -15.913 12.761 19.453 1.00 83.75 73 ALA A N 1
ATOM 551 C CA . ALA A 1 73 ? -14.707 13.476 19.014 1.00 83.75 73 ALA A CA 1
ATOM 552 C C . ALA A 1 73 ? -13.398 12.925 19.617 1.00 83.75 73 ALA A C 1
ATOM 554 O O . ALA A 1 73 ? -12.411 12.794 18.896 1.00 83.75 73 ALA A O 1
ATOM 555 N N . LEU A 1 74 ? -13.407 12.533 20.898 1.00 80.75 74 LEU A N 1
ATOM 556 C CA . LEU A 1 74 ? -12.244 11.933 21.563 1.00 80.75 74 LEU A CA 1
ATOM 557 C C . LEU A 1 74 ? -11.824 10.618 20.894 1.00 80.75 74 LEU A C 1
ATOM 559 O O . LEU A 1 74 ? -10.654 10.436 20.571 1.00 80.75 74 LEU A O 1
ATOM 563 N N . ARG A 1 75 ? -12.789 9.736 20.604 1.00 80.25 75 ARG A N 1
ATOM 564 C CA . ARG A 1 75 ? -12.520 8.461 19.931 1.00 80.25 75 ARG A CA 1
ATOM 565 C C . ARG A 1 75 ? -11.922 8.678 18.542 1.00 80.25 75 ARG A C 1
ATOM 567 O O . ARG A 1 75 ? -10.942 8.029 18.193 1.00 80.25 75 ARG A O 1
ATOM 574 N N . ARG A 1 76 ? -12.456 9.645 17.791 1.00 83.19 76 ARG A N 1
ATOM 575 C CA . ARG A 1 76 ? -11.927 10.027 16.473 1.00 83.19 76 ARG A CA 1
ATOM 576 C C . ARG A 1 76 ? -10.483 10.526 16.540 1.00 83.19 76 ARG A C 1
ATOM 578 O O . ARG A 1 76 ? -9.687 10.164 15.679 1.00 83.19 76 ARG A O 1
ATOM 585 N N . ALA A 1 77 ? -10.137 11.326 17.549 1.00 83.88 77 ALA A N 1
ATOM 586 C CA . ALA A 1 77 ? -8.763 11.782 17.750 1.00 83.88 77 ALA A CA 1
ATOM 587 C C . ALA A 1 77 ? -7.820 10.606 18.050 1.00 83.88 77 ALA A C 1
ATOM 589 O O . ALA A 1 77 ? -6.744 10.508 17.461 1.00 83.88 77 ALA A O 1
ATOM 590 N N . THR A 1 78 ? -8.249 9.675 18.903 1.00 82.44 78 THR A N 1
ATOM 591 C CA . THR A 1 78 ? -7.482 8.466 19.218 1.00 82.44 78 THR A CA 1
ATOM 592 C C . THR A 1 78 ? -7.287 7.567 17.998 1.00 82.44 78 THR A C 1
ATOM 594 O O . THR A 1 78 ? -6.169 7.126 17.749 1.00 82.44 78 THR A O 1
ATOM 597 N N . ASP A 1 79 ? -8.329 7.333 17.199 1.00 83.06 79 ASP A N 1
ATOM 598 C CA . ASP A 1 79 ? -8.224 6.523 15.979 1.00 83.06 79 ASP A CA 1
ATOM 599 C C . ASP A 1 79 ? -7.329 7.189 14.925 1.00 83.06 79 ASP A C 1
ATOM 601 O O . ASP A 1 79 ? -6.574 6.505 14.237 1.00 83.06 79 ASP A O 1
ATOM 605 N N . TYR A 1 80 ? -7.338 8.523 14.831 1.00 83.69 80 TYR A N 1
ATOM 606 C CA . TYR A 1 80 ? -6.391 9.250 13.984 1.00 83.69 80 TYR A CA 1
ATOM 607 C C . TYR A 1 80 ? -4.940 9.062 14.444 1.00 83.69 80 TYR A C 1
ATOM 609 O O . TYR A 1 80 ? -4.061 8.828 13.614 1.00 83.69 80 TYR A O 1
ATOM 617 N N . MET A 1 81 ? -4.672 9.123 15.751 1.00 82.25 81 MET A N 1
ATOM 618 C CA . MET A 1 81 ? -3.326 8.875 16.273 1.00 82.25 81 MET A CA 1
ATOM 619 C C . MET A 1 81 ? -2.889 7.428 16.025 1.00 82.25 81 MET A C 1
ATOM 621 O O . MET A 1 81 ? -1.816 7.202 15.470 1.00 82.25 81 MET A O 1
ATOM 625 N N . LEU A 1 82 ? -3.729 6.457 16.390 1.00 80.69 82 LEU A N 1
ATOM 626 C CA . LEU A 1 82 ? -3.402 5.038 16.280 1.00 80.69 82 LEU A CA 1
ATOM 627 C C . LEU A 1 82 ? -3.277 4.587 14.829 1.00 80.69 82 LEU A C 1
ATOM 629 O O . LEU A 1 82 ? -2.294 3.956 14.482 1.00 80.69 82 LEU A O 1
ATOM 633 N N . PHE A 1 83 ? -4.234 4.908 13.962 1.00 82.88 83 PHE A N 1
ATOM 634 C CA . PHE A 1 83 ? -4.222 4.394 12.592 1.00 82.88 83 PHE A CA 1
ATOM 635 C C . PHE A 1 83 ? -3.573 5.361 11.607 1.00 82.88 83 PHE A C 1
ATOM 637 O O . PHE A 1 83 ? -2.903 4.919 10.683 1.00 82.88 83 PHE A O 1
ATOM 644 N N . GLY A 1 84 ? -3.725 6.671 11.786 1.00 83.50 84 GLY A N 1
ATOM 645 C CA . GLY A 1 84 ? -3.146 7.665 10.881 1.00 83.50 84 GLY A CA 1
ATOM 646 C C . GLY A 1 84 ? -1.639 7.817 11.074 1.00 83.50 84 GLY A C 1
ATOM 647 O O . GLY A 1 84 ? -0.867 7.578 10.143 1.00 83.50 84 GLY A O 1
ATOM 648 N N . LEU A 1 85 ? -1.206 8.197 12.282 1.00 82.19 85 LEU A N 1
ATOM 649 C CA . LEU A 1 85 ? 0.214 8.470 12.546 1.00 82.19 85 LEU A CA 1
ATOM 650 C C . LEU A 1 85 ? 1.068 7.199 12.488 1.00 82.19 85 LEU A C 1
ATOM 652 O O . LEU A 1 85 ? 2.131 7.225 11.868 1.00 82.19 85 LEU A O 1
ATOM 656 N N . GLN A 1 86 ? 0.593 6.084 13.053 1.00 80.31 86 GLN A N 1
ATOM 657 C CA . GLN A 1 86 ? 1.323 4.812 12.994 1.00 80.31 86 GLN A CA 1
ATOM 658 C C . GLN A 1 86 ? 1.518 4.337 11.550 1.00 80.31 86 GLN A C 1
ATOM 660 O O . GLN A 1 86 ? 2.631 3.975 11.178 1.00 80.31 86 GLN A O 1
ATOM 665 N N . THR A 1 87 ? 0.472 4.374 10.717 1.00 82.44 87 THR A N 1
ATOM 666 C CA . THR A 1 87 ? 0.569 3.956 9.306 1.00 82.44 87 THR A CA 1
ATOM 667 C C . THR A 1 87 ? 1.491 4.883 8.522 1.00 82.44 87 THR A C 1
ATOM 669 O O . THR A 1 87 ? 2.292 4.420 7.714 1.00 82.44 87 THR A O 1
ATOM 672 N N . ARG A 1 88 ? 1.455 6.193 8.801 1.00 81.56 88 ARG A N 1
ATOM 673 C CA . ARG A 1 88 ? 2.396 7.145 8.200 1.00 81.56 88 ARG A CA 1
ATOM 674 C C . ARG A 1 88 ? 3.844 6.822 8.572 1.00 81.56 88 ARG A C 1
ATOM 676 O O . ARG A 1 88 ? 4.714 6.906 7.711 1.00 81.56 88 ARG A O 1
ATOM 683 N N . GLN A 1 89 ? 4.106 6.457 9.825 1.00 81.94 89 GLN A N 1
ATOM 684 C CA . GLN A 1 89 ? 5.444 6.071 10.268 1.00 81.94 89 GLN A CA 1
ATOM 685 C C . GLN A 1 89 ? 5.880 4.734 9.650 1.00 81.94 89 GLN A C 1
ATOM 687 O O . GLN A 1 89 ? 7.008 4.628 9.177 1.00 81.94 89 GLN A O 1
ATOM 692 N N . ALA A 1 90 ? 4.985 3.744 9.588 1.00 82.00 90 ALA A N 1
ATOM 693 C CA . ALA A 1 90 ? 5.225 2.467 8.915 1.00 82.00 90 ALA A CA 1
ATOM 694 C C . ALA A 1 90 ? 5.653 2.681 7.454 1.00 82.00 90 ALA A C 1
ATOM 696 O O . ALA A 1 90 ? 6.711 2.210 7.044 1.00 82.00 90 ALA A O 1
ATOM 697 N N . ALA A 1 91 ? 4.923 3.525 6.723 1.00 84.31 91 ALA A N 1
ATOM 698 C CA . ALA A 1 91 ? 5.246 3.846 5.338 1.00 84.31 91 ALA A CA 1
ATOM 699 C C . ALA A 1 91 ? 6.622 4.517 5.160 1.00 84.31 91 ALA A C 1
ATOM 701 O O . ALA A 1 91 ? 7.263 4.360 4.124 1.00 84.31 91 ALA A O 1
ATOM 702 N N . GLN A 1 92 ? 7.120 5.257 6.159 1.00 84.25 92 GLN A N 1
ATOM 703 C CA . GLN A 1 92 ? 8.479 5.810 6.108 1.00 84.25 92 GLN A CA 1
ATOM 704 C C . GLN A 1 92 ? 9.557 4.726 6.207 1.00 84.25 92 GLN A C 1
ATOM 706 O O . GLN A 1 92 ? 10.636 4.898 5.636 1.00 84.25 92 GLN A O 1
ATOM 711 N N . TYR A 1 93 ? 9.296 3.627 6.921 1.00 86.50 93 TYR A N 1
ATOM 712 C CA . TYR A 1 93 ? 10.198 2.476 6.922 1.00 86.50 93 TYR A CA 1
ATOM 713 C C . TYR A 1 93 ? 10.193 1.783 5.560 1.00 86.50 93 TYR A C 1
ATOM 715 O O . TYR A 1 93 ? 11.269 1.503 5.032 1.00 86.50 93 TYR A O 1
ATOM 723 N N . ASP A 1 94 ? 9.020 1.612 4.949 1.00 86.19 94 ASP A N 1
ATOM 724 C CA . ASP A 1 94 ? 8.902 1.004 3.621 1.00 86.19 94 ASP A CA 1
ATOM 725 C C . ASP A 1 94 ? 9.642 1.816 2.549 1.00 86.19 94 ASP A C 1
ATOM 727 O O . ASP A 1 94 ? 10.404 1.254 1.767 1.00 86.19 94 ASP A O 1
ATOM 731 N N . VAL A 1 95 ? 9.531 3.151 2.571 1.00 86.44 95 VAL A N 1
ATOM 732 C CA . VAL A 1 95 ? 10.276 4.031 1.650 1.00 86.44 95 VAL A CA 1
ATOM 733 C C . VAL A 1 95 ? 11.788 3.840 1.767 1.00 86.44 95 VAL A C 1
ATOM 735 O O . VAL A 1 95 ? 12.486 3.835 0.753 1.00 86.44 95 VAL A O 1
ATOM 738 N N . LYS A 1 96 ? 12.317 3.657 2.983 1.00 88.19 96 LYS A N 1
ATOM 739 C CA . LYS A 1 96 ? 13.751 3.385 3.174 1.00 88.19 96 LYS A CA 1
ATOM 740 C C . LYS A 1 96 ? 14.153 2.044 2.568 1.00 88.19 96 LYS A C 1
ATOM 742 O O . LYS A 1 96 ? 15.216 1.966 1.958 1.00 88.19 96 LYS A O 1
ATOM 747 N N . ILE A 1 97 ? 13.311 1.021 2.715 1.00 86.50 97 ILE A N 1
ATOM 748 C CA . ILE A 1 97 ? 13.537 -0.292 2.104 1.00 86.50 97 ILE A CA 1
ATOM 749 C C . ILE A 1 97 ? 13.523 -0.156 0.580 1.00 86.50 97 ILE A C 1
ATOM 751 O O . ILE A 1 97 ? 14.490 -0.552 -0.062 1.00 86.50 97 ILE A O 1
ATOM 755 N N . TRP A 1 98 ? 12.491 0.463 -0.000 1.00 86.38 98 TRP A N 1
ATOM 756 C CA . TRP A 1 98 ? 12.363 0.615 -1.453 1.00 86.38 98 TRP A CA 1
ATOM 757 C C . TRP A 1 98 ? 13.514 1.404 -2.074 1.00 86.38 98 TRP A C 1
ATOM 759 O O . TRP A 1 98 ? 14.033 0.995 -3.108 1.00 86.38 98 TRP A O 1
ATOM 769 N N . ASN A 1 99 ? 13.974 2.475 -1.424 1.00 86.62 99 ASN A N 1
ATOM 770 C CA . ASN A 1 99 ? 15.131 3.243 -1.894 1.00 86.62 99 ASN A CA 1
ATOM 771 C C . ASN A 1 99 ? 16.450 2.455 -1.824 1.00 86.62 99 ASN A C 1
ATOM 773 O O . ASN A 1 99 ? 17.404 2.807 -2.511 1.00 86.62 99 ASN A O 1
ATOM 777 N N . GLY A 1 100 ? 16.523 1.415 -0.989 1.00 86.06 100 GLY A N 1
ATOM 778 C CA . GLY A 1 100 ? 17.678 0.522 -0.889 1.00 86.06 100 GLY A CA 1
ATOM 779 C C . GLY A 1 100 ? 17.596 -0.720 -1.782 1.00 86.06 100 GLY A C 1
ATOM 780 O O . GLY A 1 100 ? 18.559 -1.486 -1.841 1.00 86.06 100 GLY A O 1
ATOM 781 N N . MET A 1 101 ? 16.468 -0.959 -2.458 1.00 84.56 101 MET A N 1
ATOM 782 C CA . MET A 1 101 ? 16.281 -2.140 -3.300 1.00 84.56 101 MET A CA 1
ATOM 783 C C . MET A 1 101 ? 16.954 -1.983 -4.666 1.00 84.56 101 MET A C 1
ATOM 785 O O . MET A 1 101 ? 16.912 -0.924 -5.290 1.00 84.56 101 MET A O 1
ATOM 789 N N . LYS A 1 102 ? 17.526 -3.080 -5.175 1.00 81.75 102 LYS A N 1
ATOM 790 C CA . LYS A 1 102 ? 18.015 -3.139 -6.557 1.00 81.75 102 LYS A CA 1
ATOM 791 C C . LYS A 1 102 ? 16.840 -3.188 -7.548 1.00 81.75 102 LYS A C 1
ATOM 793 O O . LYS A 1 102 ? 15.847 -3.856 -7.249 1.00 81.75 102 LYS A O 1
ATOM 798 N N . PRO A 1 103 ? 16.958 -2.570 -8.740 1.00 75.19 103 PRO A N 1
ATOM 799 C CA . PRO A 1 103 ? 15.886 -2.559 -9.742 1.00 75.19 103 PRO A CA 1
ATOM 800 C C . PRO A 1 103 ? 15.473 -3.948 -10.248 1.00 75.19 103 PRO A C 1
ATOM 802 O O . PRO A 1 103 ? 14.309 -4.164 -10.574 1.00 75.19 103 PRO A O 1
ATOM 805 N N . ASP A 1 104 ? 16.410 -4.896 -10.302 1.00 73.81 104 ASP A N 1
ATOM 806 C CA . ASP A 1 104 ? 16.158 -6.270 -10.748 1.00 73.81 104 ASP A CA 1
ATOM 807 C C . ASP A 1 104 ? 15.460 -7.131 -9.681 1.00 73.81 104 ASP A C 1
ATOM 809 O O . ASP A 1 104 ? 14.951 -8.206 -9.995 1.00 73.81 104 ASP A O 1
ATOM 813 N N . GLY A 1 105 ? 15.397 -6.658 -8.427 1.00 65.62 105 GLY A N 1
ATOM 814 C CA . GLY A 1 105 ? 14.708 -7.307 -7.310 1.00 65.62 105 GLY A CA 1
ATOM 815 C C . GLY A 1 105 ? 15.224 -8.708 -6.950 1.00 65.62 105 GLY A C 1
ATOM 816 O O . GLY A 1 105 ? 14.593 -9.376 -6.132 1.00 65.62 105 GLY A O 1
ATOM 817 N N . GLY A 1 106 ? 16.336 -9.154 -7.546 1.00 71.56 106 GLY A N 1
ATOM 818 C CA . GLY A 1 106 ? 16.846 -10.524 -7.450 1.00 71.56 106 GLY A CA 1
ATOM 819 C C . GLY A 1 106 ? 15.988 -11.586 -8.165 1.00 71.56 106 GLY A C 1
ATOM 820 O O . GLY A 1 106 ? 14.971 -11.296 -8.792 1.00 71.56 106 GLY A O 1
ATOM 821 N N . GLY A 1 107 ? 16.415 -12.853 -8.075 1.00 77.75 107 GLY A N 1
ATOM 822 C CA . GLY A 1 107 ? 15.778 -13.990 -8.766 1.00 77.75 107 GLY A CA 1
ATOM 823 C C . GLY A 1 107 ? 15.482 -15.220 -7.900 1.00 77.75 107 GLY A C 1
ATOM 824 O O . GLY A 1 107 ? 15.003 -16.226 -8.419 1.00 77.75 107 GLY A O 1
ATOM 825 N N . ALA A 1 108 ? 15.765 -15.168 -6.596 1.00 81.94 108 ALA A N 1
ATOM 826 C CA . ALA A 1 108 ? 15.473 -16.265 -5.676 1.00 81.94 108 ALA A CA 1
ATOM 827 C C . ALA A 1 108 ? 14.057 -16.102 -5.107 1.00 81.94 108 ALA A C 1
ATOM 829 O O . ALA A 1 108 ? 13.827 -15.258 -4.244 1.00 81.94 108 ALA A O 1
ATOM 830 N N . TYR A 1 109 ? 13.115 -16.908 -5.599 1.00 86.50 109 TYR A N 1
ATOM 831 C CA . TYR A 1 109 ? 11.719 -16.887 -5.160 1.00 86.50 109 TYR A CA 1
ATOM 832 C C . TYR A 1 109 ? 11.406 -18.058 -4.230 1.00 86.50 109 TYR A C 1
ATOM 834 O O . TYR A 1 109 ? 11.854 -19.185 -4.439 1.00 86.50 109 TYR A O 1
ATOM 842 N N . SER A 1 110 ? 10.575 -17.799 -3.229 1.00 89.38 110 SER A N 1
ATOM 843 C CA . SER A 1 110 ? 9.990 -18.793 -2.339 1.00 89.38 110 SER A CA 1
ATOM 844 C C . SER A 1 110 ? 8.538 -19.098 -2.725 1.00 89.38 110 SER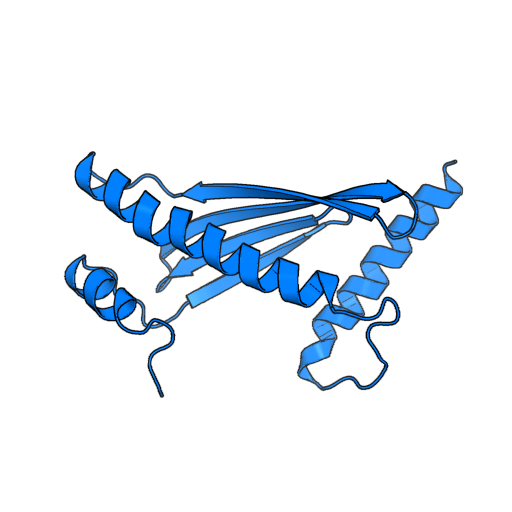 A C 1
ATOM 846 O O . SER A 1 110 ? 7.909 -18.409 -3.532 1.00 89.38 110 SER A O 1
ATOM 848 N N . LYS A 1 111 ? 7.942 -20.108 -2.079 1.00 90.94 111 LYS A N 1
ATOM 849 C CA . LYS A 1 111 ? 6.513 -20.429 -2.248 1.00 90.94 111 LYS A CA 1
ATOM 850 C C . LYS A 1 111 ? 5.574 -19.262 -1.901 1.00 90.94 111 LYS A C 1
ATOM 852 O O . LYS A 1 111 ? 4.449 -19.230 -2.398 1.00 90.94 111 LYS A O 1
ATOM 857 N N . TYR A 1 112 ? 6.021 -18.319 -1.068 1.00 88.31 112 TYR A N 1
ATOM 858 C CA . TYR A 1 112 ? 5.232 -17.161 -0.642 1.00 88.31 112 TYR A CA 1
ATOM 859 C C . TYR A 1 112 ? 5.233 -16.025 -1.680 1.00 88.31 112 TYR A C 1
ATOM 861 O O . TYR A 1 112 ? 4.332 -15.192 -1.674 1.00 88.31 112 TYR A O 1
ATOM 869 N N . ASP A 1 113 ? 6.159 -16.046 -2.643 1.00 88.69 113 ASP A N 1
ATOM 870 C CA . ASP A 1 113 ? 6.298 -15.006 -3.673 1.00 88.69 113 ASP A CA 1
ATOM 871 C C . ASP A 1 113 ? 5.352 -15.196 -4.866 1.00 88.69 113 ASP A C 1
ATOM 873 O O . ASP A 1 113 ? 5.293 -14.367 -5.776 1.00 88.69 113 ASP A O 1
ATOM 877 N N . LYS A 1 114 ? 4.557 -16.273 -4.875 1.00 89.69 114 LYS A N 1
ATOM 878 C CA . LYS A 1 114 ? 3.653 -16.615 -5.984 1.00 89.69 114 LYS A CA 1
ATOM 879 C C . LYS A 1 114 ? 2.708 -15.467 -6.359 1.00 89.69 114 LYS A C 1
ATOM 881 O O . LYS A 1 114 ? 2.425 -15.277 -7.541 1.00 89.69 114 LYS A O 1
ATOM 886 N N . LEU A 1 115 ? 2.213 -14.708 -5.379 1.00 86.44 115 LEU A N 1
ATOM 887 C CA . LEU A 1 115 ? 1.332 -13.562 -5.634 1.00 86.44 115 LEU A CA 1
ATOM 888 C C . LEU A 1 115 ? 2.085 -12.378 -6.250 1.00 86.44 115 LEU A C 1
ATOM 890 O O . LEU A 1 115 ? 1.569 -11.760 -7.179 1.00 86.44 115 LEU A O 1
ATOM 894 N N . VAL A 1 116 ? 3.322 -12.123 -5.814 1.00 85.94 116 VAL A N 1
ATOM 895 C CA . VAL A 1 116 ? 4.190 -11.088 -6.396 1.00 85.94 116 VAL A CA 1
ATOM 896 C C . VAL A 1 116 ? 4.472 -11.402 -7.865 1.00 85.94 116 VAL A C 1
ATOM 898 O O . VAL A 1 116 ? 4.345 -10.530 -8.723 1.00 85.94 116 VAL A O 1
ATOM 901 N N . LEU A 1 117 ? 4.781 -12.663 -8.179 1.00 88.94 117 LEU A N 1
ATOM 902 C CA . LEU A 1 117 ? 5.021 -13.107 -9.554 1.00 88.94 117 LEU A CA 1
ATOM 903 C C . LEU A 1 117 ? 3.781 -12.950 -10.444 1.00 88.94 117 LEU A C 1
ATOM 905 O O . LEU A 1 117 ? 3.886 -12.442 -11.560 1.00 88.94 117 LEU A O 1
ATOM 909 N N . LYS A 1 118 ? 2.596 -13.323 -9.941 1.00 89.88 118 LYS A N 1
ATOM 910 C CA . LYS A 1 118 ? 1.329 -13.116 -10.660 1.00 89.88 118 LYS A CA 1
ATOM 911 C C . LYS A 1 118 ? 1.047 -11.636 -10.913 1.00 89.88 118 LYS A C 1
ATOM 913 O O . LYS A 1 118 ? 0.660 -11.278 -12.022 1.00 89.88 118 LYS A O 1
ATOM 918 N N . TYR A 1 119 ? 1.273 -10.784 -9.914 1.00 86.81 119 TYR A N 1
ATOM 919 C CA . TYR A 1 119 ? 1.084 -9.344 -10.053 1.00 86.81 119 TYR A CA 1
ATOM 920 C C . TYR A 1 119 ? 2.040 -8.737 -11.088 1.00 86.81 119 TYR A C 1
ATOM 922 O O . TYR A 1 119 ? 1.607 -7.955 -11.928 1.00 86.81 119 TYR A O 1
ATOM 930 N N . 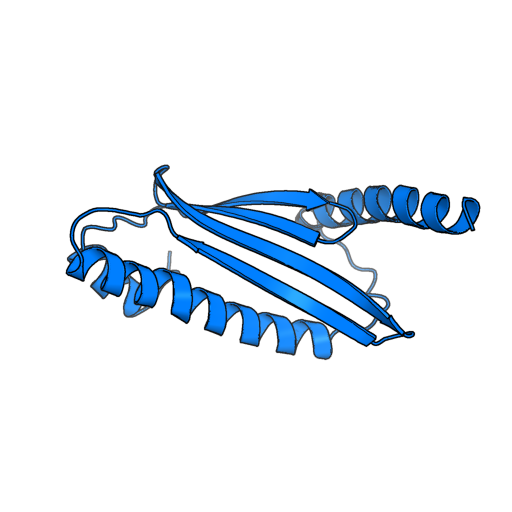ARG A 1 120 ? 3.317 -9.145 -11.104 1.00 88.19 120 ARG A N 1
ATOM 931 C CA . ARG A 1 120 ? 4.292 -8.701 -12.119 1.00 88.19 120 ARG A CA 1
ATOM 932 C C . ARG A 1 120 ? 3.862 -9.073 -13.539 1.00 88.19 120 ARG A C 1
ATOM 934 O O . ARG A 1 120 ? 3.979 -8.245 -14.437 1.00 88.19 120 ARG A O 1
ATOM 941 N N . ALA A 1 121 ? 3.356 -10.291 -13.738 1.00 89.88 121 ALA A N 1
ATOM 942 C CA . ALA A 1 121 ? 2.845 -10.728 -15.037 1.00 89.88 121 ALA A CA 1
ATOM 943 C C . ALA A 1 121 ? 1.624 -9.902 -15.477 1.00 89.88 121 ALA A C 1
ATOM 945 O O . ALA A 1 121 ? 1.574 -9.433 -16.612 1.00 89.88 121 ALA A O 1
ATOM 946 N N . PHE A 1 122 ? 0.680 -9.666 -14.559 1.00 89.75 122 PHE A N 1
ATOM 947 C CA . PHE A 1 122 ? -0.466 -8.785 -14.790 1.00 89.75 122 PHE A CA 1
ATOM 948 C C . PHE A 1 122 ? -0.034 -7.356 -15.160 1.00 89.75 122 PHE A C 1
ATOM 950 O O . PHE A 1 122 ? -0.503 -6.811 -16.158 1.00 89.75 122 PHE A O 1
ATOM 957 N N . TYR A 1 123 ? 0.886 -6.767 -14.390 1.00 88.25 123 TYR A N 1
ATOM 958 C CA . TYR A 1 123 ? 1.371 -5.404 -14.602 1.00 88.25 123 TYR A CA 1
ATOM 959 C C . TYR A 1 123 ? 2.078 -5.246 -15.951 1.00 88.25 123 TYR A C 1
ATOM 961 O O . TYR A 1 123 ? 1.818 -4.280 -16.666 1.00 88.25 123 TYR A O 1
ATOM 969 N N . ARG A 1 124 ? 2.912 -6.223 -16.336 1.00 88.69 124 ARG A N 1
ATOM 970 C CA . ARG A 1 124 ? 3.591 -6.228 -17.639 1.00 88.69 124 ARG A CA 1
ATOM 971 C C . ARG A 1 124 ? 2.592 -6.164 -18.794 1.00 88.69 124 ARG A C 1
ATOM 973 O O . ARG A 1 124 ? 2.722 -5.302 -19.647 1.00 88.69 124 ARG A O 1
ATOM 980 N N . GLY A 1 125 ? 1.530 -6.971 -18.753 1.00 89.56 125 GLY A N 1
ATOM 981 C CA . GLY A 1 125 ? 0.487 -6.935 -19.786 1.00 89.56 125 GLY A CA 1
ATOM 982 C C . GLY A 1 125 ? -0.288 -5.611 -19.865 1.00 89.56 125 GLY A C 1
ATOM 983 O O . GLY A 1 125 ? -0.909 -5.314 -20.884 1.00 89.56 125 GLY A O 1
ATOM 984 N N . TRP A 1 126 ? -0.295 -4.797 -18.808 1.00 88.81 126 TRP A N 1
ATOM 985 C CA . TRP A 1 126 ? -0.804 -3.426 -18.881 1.00 88.81 126 TRP A CA 1
ATOM 986 C C . TRP A 1 126 ? 0.239 -2.458 -19.454 1.00 88.81 126 TRP A C 1
ATOM 988 O O . TRP A 1 126 ? -0.096 -1.675 -20.339 1.00 88.81 126 TRP A O 1
ATOM 998 N N . ALA A 1 127 ? 1.490 -2.537 -18.993 1.00 86.50 127 ALA A N 1
ATOM 999 C CA . ALA A 1 127 ? 2.572 -1.667 -19.452 1.00 86.50 127 ALA A CA 1
ATOM 1000 C C . ALA A 1 127 ? 2.837 -1.825 -20.957 1.00 86.50 127 ALA A C 1
ATOM 1002 O O . ALA A 1 127 ? 2.943 -0.825 -21.662 1.00 86.50 127 ALA A O 1
ATOM 1003 N N . ASP A 1 128 ? 2.850 -3.063 -21.457 1.00 89.50 128 ASP A N 1
ATOM 1004 C CA . ASP A 1 128 ? 3.042 -3.361 -22.880 1.00 89.50 128 ASP A CA 1
ATOM 1005 C C . ASP A 1 128 ? 1.945 -2.706 -23.740 1.00 89.50 128 ASP A C 1
ATOM 1007 O O . ASP A 1 128 ? 2.232 -2.124 -24.786 1.00 89.50 128 ASP A O 1
ATOM 1011 N N . ARG A 1 129 ? 0.690 -2.719 -23.265 1.00 87.25 129 ARG A N 1
ATOM 1012 C CA . ARG A 1 129 ? -0.433 -2.050 -23.943 1.00 87.25 129 ARG A CA 1
ATOM 1013 C C . ARG A 1 129 ? -0.287 -0.532 -23.947 1.00 87.25 129 ARG A C 1
ATOM 1015 O O . ARG A 1 129 ? -0.447 0.085 -24.994 1.00 87.25 129 ARG A O 1
ATOM 1022 N N . ALA A 1 130 ? 0.074 0.059 -22.809 1.00 82.69 130 ALA A N 1
ATOM 1023 C CA . ALA A 1 130 ? 0.274 1.503 -22.699 1.00 82.69 130 ALA A CA 1
ATOM 1024 C C . ALA A 1 130 ? 1.398 2.021 -23.618 1.00 82.69 130 ALA A C 1
ATOM 1026 O O . ALA A 1 130 ? 1.340 3.160 -24.076 1.00 82.69 130 ALA A O 1
ATOM 1027 N N . VAL A 1 131 ? 2.413 1.193 -23.894 1.00 81.12 131 VAL A N 1
ATOM 1028 C CA . VAL A 1 131 ? 3.462 1.500 -24.879 1.00 81.12 131 VAL A CA 1
ATOM 1029 C C . VAL A 1 131 ? 2.946 1.347 -26.310 1.00 81.12 131 VAL A C 1
ATOM 1031 O O . VAL A 1 131 ? 3.284 2.172 -27.147 1.00 81.12 131 VAL A O 1
ATOM 1034 N N . SER A 1 132 ? 2.122 0.335 -26.598 1.00 80.00 132 SER A N 1
ATOM 1035 C CA . SER A 1 132 ? 1.576 0.116 -27.949 1.00 80.00 132 SER A CA 1
ATOM 1036 C C . SER A 1 132 ? 0.550 1.161 -28.405 1.00 80.00 132 SER A C 1
ATOM 1038 O O . SER A 1 132 ? 0.320 1.301 -29.600 1.00 80.00 132 SER A O 1
ATOM 1040 N N . GLU A 1 133 ? -0.084 1.865 -27.463 1.00 68.19 133 GLU A N 1
ATOM 1041 C CA . GLU A 1 133 ? -1.070 2.924 -27.731 1.00 68.19 133 GLU A CA 1
ATOM 1042 C C . GLU A 1 133 ? -0.437 4.325 -27.884 1.00 68.19 133 GLU A C 1
ATOM 1044 O O . GLU A 1 133 ? -1.159 5.299 -28.105 1.00 68.19 133 GLU A O 1
ATOM 1049 N N . ARG A 1 134 ? 0.893 4.441 -27.753 1.00 54.09 134 ARG A N 1
ATOM 1050 C CA . ARG A 1 134 ? 1.668 5.662 -28.030 1.00 54.09 134 ARG A CA 1
ATOM 1051 C C . ARG A 1 134 ? 2.182 5.689 -29.462 1.00 54.09 134 ARG A C 1
ATOM 1053 O O . ARG A 1 134 ? 2.220 6.810 -30.013 1.00 54.09 134 ARG A O 1
#

InterPro domains:
  IPR045605 3-ketosteroid-9-alpha-monooxygenase, oxygenase component-like, C-terminal domain [PF19298] (31-124)

Foldseek 3Di:
DDDPQPPVCVVCVVVVQPQPDWDWDWADDLFFIWIFIDGPNHTFKIKTWGWDDDDVVDIDIDIDIGTDDDDDPVVVVVSCVSVVVVVVVVVVVVVVVVVPADPVNDDDDDPVCVVVVVVVVVNVVVVVVVVVVD

pLDDT: mean 81.19, std 11.98, range [33.56, 94.06]

Radius of gyration: 17.96 Å; chains: 1; bounding box: 36×34×55 Å

Secondary structure (DSSP, 8-state):
---TTTTHHHHHHHTT---S-EEEEEEEETTEEEEEEEETTEEEEEEEEEEEEEETTEEEEEEEEEEPP-SSHHHHHHHIIIIIIHHHHHHHHHHHHHHHS-TT--S---GGGHHHHHHHHHHHHHHHHHHHT-

Organism: Serratia rubidaea (NCBI:txid61652)

Sequence (134 aa):
MDRYFGPFGMLARALGLNMSQMNLHFDGYPGGCVMTVSLDGDFKYKLLQCVTPVSDGKNIMHMLISIKKVGGALRRATDYMLFGLQTRQAAQYDVKIWNGMKPDGGGAYSKYDKLVLKYRAFYRGWADRAVSER